Protein AF-A0A3N1XEN4-F1 (afdb_monomer)

Radius of gyration: 15.35 Å; Cα contacts (8 Å, |Δi|>4): 7; chains: 1; bounding box: 32×30×33 Å

Structure (mmCIF, N/CA/C/O backbone):
data_AF-A0A3N1XEN4-F1
#
_entry.id   AF-A0A3N1XEN4-F1
#
loop_
_atom_site.group_PDB
_atom_site.id
_atom_site.type_symbol
_atom_site.label_atom_id
_atom_site.label_alt_id
_atom_site.label_comp_id
_atom_site.label_asym_id
_atom_site.label_entity_id
_atom_site.label_seq_id
_atom_site.pdbx_PDB_ins_code
_atom_site.Cartn_x
_atom_site.Cartn_y
_atom_site.Cartn_z
_atom_site.occupancy
_atom_site.B_iso_or_equiv
_atom_site.auth_seq_id
_atom_site.auth_comp_id
_atom_site.auth_asym_id
_atom_site.auth_atom_id
_atom_site.pdbx_PDB_model_num
ATOM 1 N N . MET A 1 1 ? 22.617 1.341 -17.584 1.00 55.53 1 MET A N 1
ATOM 2 C CA . MET A 1 1 ? 21.255 1.166 -17.043 1.00 55.53 1 MET A CA 1
ATOM 3 C C . MET A 1 1 ? 21.418 0.681 -15.616 1.00 55.53 1 MET A C 1
ATOM 5 O O . MET A 1 1 ? 21.736 -0.474 -15.417 1.00 55.53 1 MET A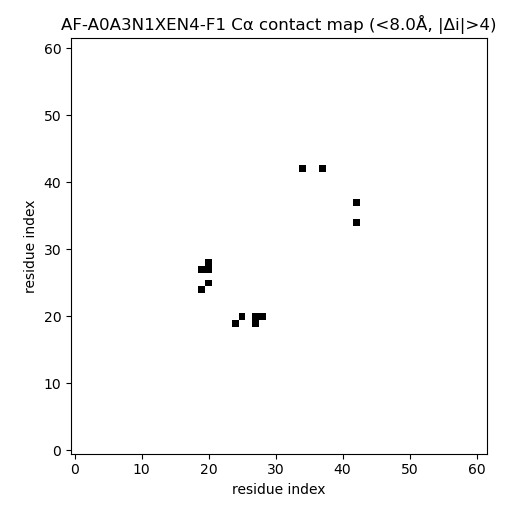 O 1
ATOM 9 N N . G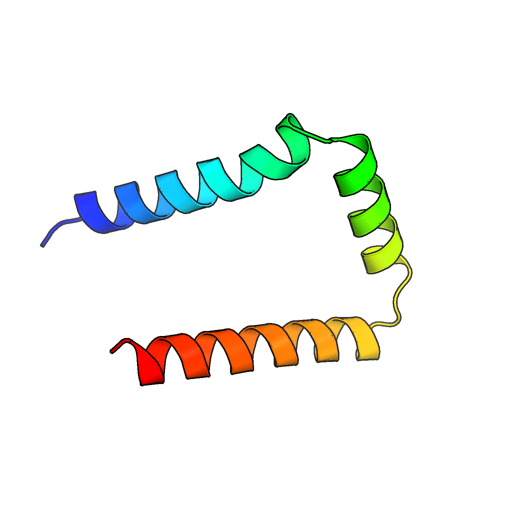LY A 1 2 ? 21.430 1.492 -14.577 1.00 67.56 2 GLY A N 1
ATOM 10 C CA . GLY A 1 2 ? 20.918 2.837 -14.395 1.00 67.56 2 GLY A CA 1
ATOM 11 C C . GLY A 1 2 ? 20.219 2.780 -13.043 1.00 67.56 2 GLY A C 1
ATOM 12 O O . GLY A 1 2 ? 19.040 2.448 -12.978 1.00 67.56 2 GLY A O 1
ATOM 13 N N . TRP A 1 3 ? 20.974 2.949 -11.954 1.00 83.00 3 TRP A N 1
ATOM 14 C CA . TRP A 1 3 ? 20.445 2.915 -10.583 1.00 83.00 3 TRP A CA 1
ATOM 15 C C . TRP A 1 3 ? 19.266 3.891 -10.392 1.00 83.00 3 TRP A C 1
ATOM 17 O O . TRP A 1 3 ? 18.421 3.684 -9.526 1.00 83.00 3 TRP A O 1
ATOM 27 N N . ASP A 1 4 ? 19.171 4.897 -11.262 1.00 89.06 4 ASP A N 1
ATOM 28 C CA . ASP A 1 4 ? 18.050 5.813 -11.462 1.00 89.06 4 ASP A CA 1
ATOM 29 C C . ASP A 1 4 ? 16.693 5.120 -11.671 1.00 89.06 4 ASP A C 1
ATOM 31 O O . ASP A 1 4 ? 15.722 5.517 -11.031 1.00 89.06 4 ASP A O 1
ATOM 35 N N . VAL A 1 5 ? 16.606 4.060 -12.482 1.00 89.88 5 VAL A N 1
ATOM 36 C CA . VAL A 1 5 ? 15.330 3.362 -12.740 1.00 89.88 5 VAL A CA 1
ATOM 37 C C . VAL A 1 5 ? 14.837 2.634 -11.488 1.00 89.88 5 VAL A C 1
ATOM 39 O O . VAL A 1 5 ? 13.650 2.668 -11.170 1.00 89.88 5 VAL A O 1
ATOM 42 N N . TRP A 1 6 ? 15.755 2.022 -10.736 1.00 90.06 6 TRP A N 1
ATOM 43 C CA . TRP A 1 6 ? 15.435 1.353 -9.474 1.00 90.06 6 TRP A CA 1
ATOM 44 C C . TRP A 1 6 ? 14.981 2.347 -8.403 1.00 90.06 6 TRP A C 1
ATOM 46 O O . TRP A 1 6 ? 13.987 2.102 -7.721 1.00 90.06 6 TRP A O 1
ATOM 56 N N . LEU A 1 7 ? 15.670 3.487 -8.286 1.00 92.44 7 LEU A N 1
ATOM 57 C CA . LEU A 1 7 ? 15.291 4.557 -7.360 1.00 92.44 7 LEU A CA 1
ATOM 58 C C . LEU A 1 7 ? 13.946 5.190 -7.735 1.00 92.44 7 LEU A C 1
ATOM 60 O O . LEU A 1 7 ? 13.138 5.465 -6.849 1.00 92.44 7 LEU A O 1
ATOM 64 N N . LEU A 1 8 ? 13.674 5.376 -9.028 1.00 93.69 8 LEU A N 1
ATOM 65 C CA . LEU A 1 8 ? 12.388 5.877 -9.508 1.00 93.69 8 LEU A CA 1
ATOM 66 C C . LEU A 1 8 ? 11.253 4.887 -9.214 1.00 93.69 8 LEU A C 1
ATOM 68 O O . LEU A 1 8 ? 10.207 5.295 -8.710 1.00 93.69 8 LEU A O 1
ATOM 72 N N . GLY A 1 9 ? 11.469 3.594 -9.473 1.00 92.38 9 GLY A N 1
ATOM 73 C CA . GLY A 1 9 ? 10.509 2.538 -9.145 1.00 92.38 9 GLY A CA 1
ATOM 74 C C . GLY A 1 9 ? 10.209 2.477 -7.646 1.00 92.38 9 GLY A C 1
ATOM 75 O O . GLY A 1 9 ? 9.044 2.442 -7.252 1.00 92.38 9 GLY A O 1
ATOM 76 N N . LEU A 1 10 ? 11.242 2.565 -6.801 1.00 92.81 10 LEU A N 1
ATOM 77 C CA . LEU A 1 10 ? 11.079 2.649 -5.348 1.00 92.81 10 LEU A CA 1
ATOM 78 C C . LEU A 1 10 ? 10.288 3.900 -4.934 1.00 92.81 10 LEU A C 1
ATOM 80 O O . LEU A 1 10 ? 9.380 3.806 -4.111 1.00 92.81 10 LEU A O 1
ATOM 84 N N . GLY A 1 11 ? 10.595 5.059 -5.523 1.00 94.12 11 GLY A N 1
ATOM 85 C CA . GLY A 1 11 ? 9.861 6.301 -5.279 1.00 94.12 11 GLY A CA 1
ATOM 86 C C . GLY A 1 11 ? 8.381 6.186 -5.647 1.00 94.12 11 GLY A C 1
ATOM 87 O O . GLY A 1 11 ? 7.525 6.608 -4.873 1.00 94.12 11 GLY A O 1
ATOM 88 N N . MET A 1 12 ? 8.063 5.555 -6.780 1.00 93.62 12 MET A N 1
ATOM 89 C CA . MET A 1 12 ? 6.677 5.297 -7.180 1.00 93.62 12 MET A CA 1
ATOM 90 C C . MET A 1 12 ? 5.944 4.385 -6.194 1.00 93.62 12 MET A C 1
ATOM 92 O O . MET A 1 12 ? 4.820 4.707 -5.809 1.00 93.62 12 MET A O 1
ATOM 96 N N . VAL A 1 13 ? 6.572 3.294 -5.743 1.00 92.75 13 VAL A N 1
ATOM 97 C CA . VAL A 1 13 ? 5.981 2.403 -4.729 1.00 92.75 13 VAL A CA 1
ATOM 98 C C . VAL A 1 13 ? 5.721 3.162 -3.427 1.00 92.75 13 VAL A C 1
ATOM 100 O O . VAL A 1 13 ? 4.629 3.056 -2.884 1.00 92.75 13 VAL A O 1
ATOM 103 N N . LEU A 1 14 ? 6.662 3.992 -2.963 1.00 92.50 14 LEU A N 1
ATOM 104 C CA . LEU A 1 14 ? 6.489 4.795 -1.746 1.00 92.50 14 LEU A CA 1
ATOM 105 C C . LEU A 1 14 ? 5.355 5.820 -1.865 1.00 92.50 14 LEU A C 1
ATOM 107 O O . LEU A 1 14 ? 4.587 5.995 -0.920 1.00 92.50 14 LEU A O 1
ATOM 111 N N . VAL A 1 15 ? 5.229 6.489 -3.015 1.00 94.12 15 VAL A N 1
ATOM 112 C CA . VAL A 1 15 ? 4.125 7.427 -3.262 1.00 94.12 15 VAL A CA 1
ATOM 113 C C . VAL A 1 15 ? 2.788 6.690 -3.257 1.00 94.12 15 VAL A C 1
ATOM 115 O O . VAL A 1 15 ? 1.858 7.154 -2.604 1.00 94.12 15 VAL A O 1
ATOM 118 N N . LEU A 1 16 ? 2.684 5.544 -3.937 1.00 90.38 16 LEU A N 1
ATOM 119 C CA . LEU A 1 16 ? 1.448 4.756 -3.993 1.00 90.38 16 LEU A CA 1
ATOM 120 C C . LEU A 1 16 ? 1.063 4.176 -2.624 1.00 90.38 16 LEU A C 1
ATOM 122 O O . LEU A 1 16 ? -0.090 4.310 -2.215 1.00 90.38 16 LEU A O 1
ATOM 126 N N . GLU A 1 17 ? 2.022 3.607 -1.891 1.00 89.50 17 GLU A N 1
ATOM 127 C CA . GLU A 1 17 ? 1.822 3.095 -0.526 1.00 89.50 17 GLU A CA 1
ATOM 128 C C . GLU A 1 17 ? 1.431 4.210 0.456 1.00 89.50 17 GLU A C 1
ATOM 130 O O . GLU A 1 17 ? 0.606 4.000 1.342 1.00 89.50 17 GLU A O 1
ATOM 135 N N . GLY A 1 18 ? 1.968 5.423 0.289 1.00 89.38 18 GLY A N 1
ATOM 136 C CA . GLY A 1 18 ? 1.611 6.590 1.101 1.00 89.38 18 GLY A CA 1
ATOM 137 C C . GLY A 1 18 ? 0.288 7.256 0.706 1.00 89.38 18 GLY A C 1
ATOM 138 O O . GLY A 1 18 ? -0.331 7.933 1.530 1.00 89.38 18 GLY A O 1
ATOM 139 N N . LEU A 1 19 ? -0.180 7.063 -0.529 1.00 93.12 19 LEU A N 1
ATOM 140 C CA . LEU A 1 19 ? -1.363 7.745 -1.057 1.00 93.12 19 LEU A CA 1
ATOM 141 C C . LEU A 1 19 ? -2.655 7.283 -0.370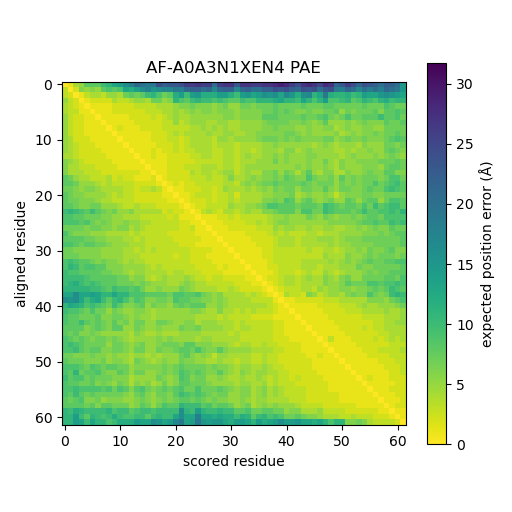 1.00 93.12 19 LEU A C 1
ATOM 143 O O . LEU A 1 19 ? -3.471 8.115 0.025 1.00 93.12 19 LEU A O 1
ATOM 147 N N . LEU A 1 20 ? -2.835 5.970 -0.198 1.00 86.69 20 LEU A N 1
ATOM 148 C CA . LEU A 1 20 ? -4.000 5.382 0.479 1.00 86.69 20 LEU A CA 1
ATOM 149 C C . LEU A 1 20 ? -4.173 5.869 1.933 1.00 86.69 20 LEU A C 1
ATOM 151 O O . LEU A 1 20 ? -5.256 6.373 2.254 1.00 86.69 20 LEU A O 1
ATOM 155 N N . PRO A 1 21 ? -3.154 5.789 2.815 1.00 88.44 21 PRO A N 1
ATOM 156 C CA . PRO A 1 21 ? -3.263 6.299 4.179 1.00 88.44 21 PRO A CA 1
ATOM 157 C C . PRO A 1 21 ? -3.405 7.825 4.237 1.00 88.44 21 PRO A C 1
ATOM 159 O O . PRO A 1 21 ? -4.005 8.324 5.188 1.00 88.44 21 PRO A O 1
ATOM 162 N N . PHE A 1 22 ? -2.897 8.567 3.245 1.00 92.06 22 PHE A N 1
ATOM 163 C CA . PHE A 1 22 ? -3.041 10.025 3.185 1.00 92.06 22 PHE A CA 1
ATOM 164 C C . PHE A 1 22 ? -4.453 10.466 2.768 1.00 92.06 22 PHE A C 1
ATOM 166 O O . PHE A 1 22 ? -5.028 11.352 3.398 1.00 92.06 22 PHE A O 1
ATOM 173 N N . LEU A 1 23 ? -5.031 9.842 1.735 1.00 92.62 23 LEU A N 1
ATOM 174 C CA . LEU A 1 23 ? -6.366 10.188 1.233 1.00 92.62 23 LEU A CA 1
ATOM 175 C C . LEU A 1 23 ? -7.490 9.712 2.160 1.00 92.62 23 LEU A C 1
ATOM 177 O O . LEU A 1 23 ? -8.482 10.418 2.335 1.00 92.62 23 LEU A O 1
ATOM 181 N N . SER A 1 24 ? -7.368 8.509 2.731 1.00 90.88 24 SER A N 1
ATOM 182 C CA . SER A 1 24 ? -8.406 7.938 3.595 1.00 90.88 24 SER A CA 1
ATOM 183 C C . SER A 1 24 ? -7.808 7.114 4.742 1.00 90.88 24 SER A C 1
ATOM 185 O O . SER A 1 24 ? -7.823 5.878 4.721 1.00 90.88 24 SER A O 1
ATOM 187 N N . PRO A 1 25 ? -7.304 7.782 5.796 1.00 89.12 25 PRO A N 1
ATOM 188 C CA . PRO A 1 25 ? -6.675 7.102 6.928 1.00 89.12 25 PRO A CA 1
ATOM 189 C C . PRO A 1 25 ? -7.642 6.183 7.691 1.00 89.12 25 PRO A C 1
ATOM 191 O O . PRO A 1 25 ? -7.219 5.165 8.240 1.00 89.12 25 PRO A O 1
ATOM 194 N N . SER A 1 26 ? -8.938 6.513 7.730 1.00 92.00 26 SER A N 1
ATOM 195 C CA . SER A 1 26 ? -9.967 5.698 8.389 1.00 92.00 26 SER A CA 1
ATOM 196 C C . SER A 1 26 ? -10.233 4.391 7.641 1.00 92.00 26 SER A C 1
ATOM 198 O O . SER A 1 26 ? -10.170 3.326 8.256 1.00 92.00 26 SER A O 1
ATOM 200 N N . ALA A 1 27 ? -10.453 4.453 6.323 1.00 89.50 27 ALA A N 1
ATOM 201 C CA . 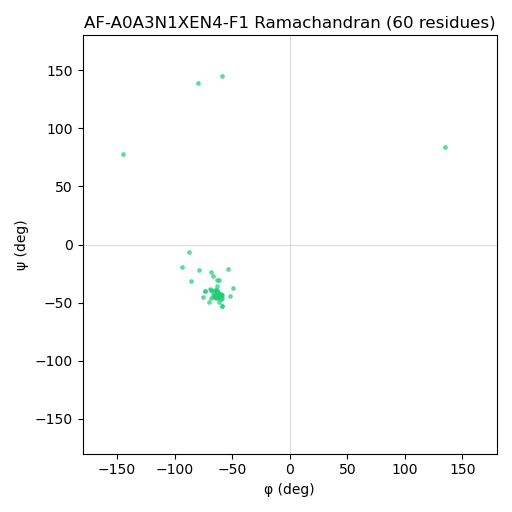ALA A 1 27 ? -10.677 3.267 5.496 1.00 89.50 27 ALA A CA 1
ATOM 202 C C . ALA A 1 27 ? -9.441 2.356 5.466 1.00 89.50 27 ALA A 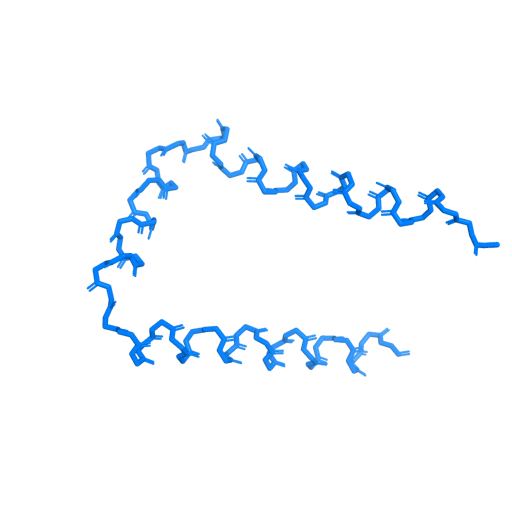C 1
ATOM 204 O O . ALA A 1 27 ? -9.562 1.131 5.555 1.00 89.50 27 ALA A O 1
ATOM 205 N N . TRP A 1 28 ? -8.243 2.950 5.409 1.00 91.44 28 TRP A N 1
ATOM 206 C CA . TRP A 1 28 ? -6.990 2.203 5.496 1.00 91.44 28 TRP A CA 1
ATOM 207 C C . TRP A 1 28 ? -6.855 1.468 6.832 1.00 91.44 28 TRP A C 1
ATOM 209 O O . TRP A 1 28 ? -6.616 0.260 6.854 1.00 91.44 28 TRP A O 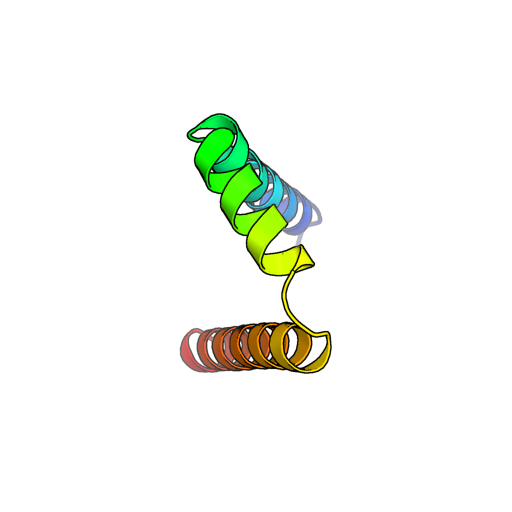1
ATOM 219 N N . ARG A 1 29 ? -7.080 2.165 7.956 1.00 90.44 29 ARG A N 1
ATOM 220 C CA . ARG A 1 29 ? -7.027 1.561 9.295 1.00 90.44 29 ARG A CA 1
ATOM 221 C C . ARG A 1 29 ? -8.030 0.418 9.444 1.00 90.44 29 ARG A C 1
ATOM 223 O O . ARG A 1 29 ? -7.683 -0.616 10.008 1.00 90.44 29 ARG A O 1
ATOM 230 N N . GLU A 1 30 ? -9.255 0.592 8.956 1.00 93.25 30 GLU A N 1
ATOM 231 C CA . GLU A 1 30 ? -10.286 -0.444 9.032 1.00 93.25 30 GLU A CA 1
ATOM 232 C C . GLU A 1 30 ? -9.916 -1.677 8.197 1.00 93.25 30 GLU A C 1
ATOM 234 O O . GLU A 1 30 ? -10.034 -2.805 8.675 1.00 93.25 30 GLU A O 1
ATOM 239 N N . THR A 1 31 ? -9.396 -1.473 6.985 1.00 89.81 31 THR A N 1
ATOM 240 C CA . THR A 1 31 ? -8.901 -2.564 6.131 1.00 89.81 31 THR A CA 1
ATOM 241 C C . THR A 1 31 ? -7.777 -3.329 6.824 1.00 89.81 31 THR A C 1
ATOM 243 O O . THR A 1 31 ? -7.796 -4.558 6.855 1.00 89.81 31 THR A O 1
ATOM 246 N N . MET A 1 32 ? -6.843 -2.614 7.452 1.00 89.56 32 MET A N 1
ATOM 247 C CA . MET A 1 32 ? -5.715 -3.235 8.139 1.00 89.56 32 MET A CA 1
ATOM 248 C C . MET A 1 32 ? -6.138 -3.997 9.400 1.00 89.56 32 MET A C 1
ATOM 250 O O . MET A 1 3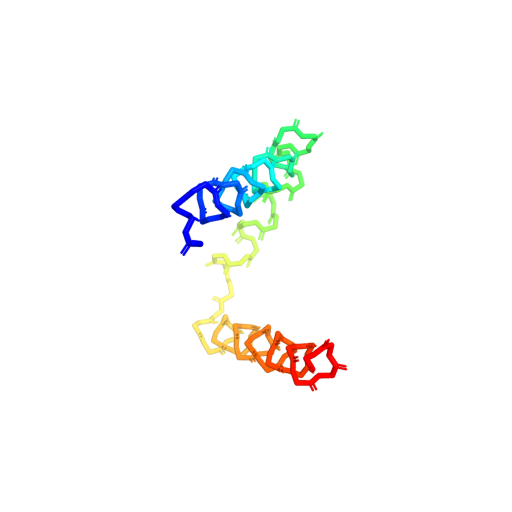2 ? -5.669 -5.107 9.635 1.00 89.56 32 MET A O 1
ATOM 254 N N . LEU A 1 33 ? -7.098 -3.471 10.165 1.00 92.81 33 LEU A N 1
ATOM 255 C CA . LEU A 1 33 ? -7.702 -4.190 11.292 1.00 92.81 33 LEU A CA 1
ATOM 256 C C . LEU A 1 33 ? -8.414 -5.469 10.843 1.00 92.81 33 LEU A C 1
ATOM 258 O O . LEU A 1 33 ? -8.260 -6.504 11.486 1.00 92.81 33 LEU A O 1
ATOM 262 N N . ARG A 1 34 ? -9.156 -5.418 9.732 1.00 89.75 34 ARG A N 1
ATOM 263 C CA . ARG A 1 34 ? -9.799 -6.607 9.153 1.00 89.75 34 ARG A CA 1
ATOM 264 C C . ARG A 1 34 ? -8.761 -7.643 8.730 1.00 89.75 34 ARG A C 1
ATOM 266 O O . ARG A 1 34 ? -8.957 -8.816 9.018 1.00 89.75 34 ARG A O 1
ATOM 273 N N . LEU A 1 35 ? -7.650 -7.219 8.122 1.00 88.75 35 LEU A N 1
ATOM 274 C CA . LEU A 1 35 ? -6.539 -8.107 7.761 1.00 88.75 35 LEU A CA 1
ATOM 275 C C . LEU A 1 35 ? -5.896 -8.758 8.994 1.00 88.75 35 LEU A C 1
ATOM 277 O O . LEU A 1 35 ? -5.638 -9.956 8.973 1.00 88.75 35 LEU A O 1
ATOM 281 N N . CYS A 1 36 ? -5.700 -8.010 10.083 1.00 88.62 36 CYS A N 1
ATOM 282 C CA . CYS A 1 36 ? -5.174 -8.549 11.342 1.00 88.62 36 CYS A CA 1
ATOM 283 C C . CYS A 1 36 ? -6.137 -9.509 12.060 1.00 88.62 36 CYS A C 1
ATOM 285 O O . CYS A 1 36 ? -5.693 -10.310 12.874 1.00 88.62 36 CYS A O 1
ATOM 287 N N . GLN A 1 37 ? -7.444 -9.416 11.800 1.00 91.94 37 GLN A N 1
ATOM 288 C CA . GLN A 1 37 ? -8.454 -10.321 12.361 1.00 91.94 37 GLN A CA 1
ATOM 289 C C . GLN A 1 37 ? -8.665 -11.587 11.516 1.00 91.94 37 GLN A C 1
ATOM 291 O O . GLN A 1 37 ? -9.426 -12.464 11.917 1.00 91.94 37 GLN A O 1
ATOM 296 N N . MET A 1 38 ? -8.044 -11.685 10.337 1.00 90.44 38 MET A N 1
ATOM 297 C CA . MET A 1 38 ? -8.134 -12.874 9.491 1.00 90.44 38 MET A CA 1
ATOM 298 C C . MET A 1 38 ? -7.187 -13.960 9.994 1.00 90.44 38 MET A C 1
ATOM 300 O O . MET A 1 38 ? -6.036 -13.685 10.317 1.00 90.44 38 MET A O 1
ATOM 304 N N . ASP A 1 39 ? -7.653 -15.208 9.977 1.00 90.12 39 ASP A N 1
ATOM 305 C CA . ASP A 1 39 ? -6.805 -16.360 10.281 1.00 90.12 39 ASP A CA 1
ATOM 306 C C . ASP A 1 39 ? -5.609 -16.437 9.318 1.00 90.12 39 ASP A C 1
ATOM 308 O O . ASP A 1 39 ? -5.746 -16.182 8.112 1.00 90.12 39 ASP A O 1
ATOM 312 N N . ASP A 1 40 ? -4.460 -16.893 9.823 1.00 90.06 40 ASP A N 1
ATOM 313 C CA . ASP A 1 40 ? -3.204 -17.023 9.070 1.00 90.06 40 ASP A CA 1
ATOM 314 C C . ASP A 1 40 ? -3.377 -17.745 7.725 1.00 90.06 40 ASP A C 1
ATOM 316 O O . ASP A 1 40 ? -2.772 -17.374 6.717 1.00 90.06 40 ASP A O 1
ATOM 320 N N . ALA A 1 41 ? -4.238 -18.766 7.675 1.00 90.19 41 ALA A N 1
ATOM 321 C CA . ALA A 1 41 ? -4.532 -19.507 6.450 1.00 90.19 41 ALA A CA 1
ATOM 322 C C . ALA A 1 41 ? -5.166 -18.616 5.369 1.00 90.19 41 ALA A C 1
ATOM 324 O O . ALA A 1 41 ? -4.797 -18.697 4.194 1.00 90.19 41 ALA A O 1
ATOM 325 N N . ARG A 1 42 ? -6.092 -17.733 5.759 1.00 88.94 42 ARG A N 1
ATOM 326 C CA . ARG A 1 42 ? -6.779 -16.832 4.831 1.00 88.94 42 ARG A CA 1
ATOM 327 C C . ARG A 1 42 ? -5.852 -15.713 4.376 1.00 88.94 42 ARG A C 1
ATOM 329 O O . ARG A 1 42 ? -5.836 -15.406 3.186 1.00 88.94 42 ARG A O 1
ATOM 336 N N . LEU A 1 43 ? -5.043 -15.163 5.282 1.00 91.12 43 LEU A N 1
ATOM 337 C CA . LEU A 1 43 ? -4.037 -14.158 4.937 1.00 91.12 43 LEU A CA 1
ATOM 338 C C . LEU A 1 43 ? -3.027 -14.711 3.917 1.00 91.12 43 LEU A C 1
ATOM 340 O O . LEU A 1 43 ? -2.742 -14.064 2.907 1.00 91.12 43 LEU A O 1
ATOM 344 N N . ARG A 1 44 ? -2.564 -15.953 4.114 1.00 91.69 44 ARG A N 1
ATOM 345 C CA . ARG A 1 44 ? -1.687 -16.652 3.158 1.00 91.69 44 ARG A CA 1
ATOM 346 C C . ARG A 1 44 ? -2.356 -16.888 1.810 1.00 91.69 44 ARG A C 1
ATOM 348 O O . ARG A 1 44 ? -1.695 -16.738 0.789 1.00 91.69 44 ARG A O 1
ATOM 355 N N . MET A 1 45 ? -3.644 -17.229 1.787 1.00 93.06 45 MET A N 1
ATOM 356 C CA . MET A 1 45 ? -4.404 -17.392 0.544 1.00 93.06 45 MET A CA 1
ATOM 357 C C . MET A 1 45 ? -4.548 -16.078 -0.229 1.00 93.06 45 MET A C 1
ATOM 359 O O . MET A 1 45 ? -4.373 -16.073 -1.445 1.00 93.06 45 MET A O 1
ATOM 363 N N . VAL A 1 46 ? -4.827 -14.968 0.461 1.00 91.75 46 VAL A N 1
ATOM 364 C CA . VAL A 1 46 ? -4.887 -13.634 -0.160 1.00 91.75 46 VAL A CA 1
ATOM 365 C C . VAL A 1 46 ? -3.524 -13.255 -0.739 1.00 91.75 46 VAL A C 1
ATOM 367 O O . VAL A 1 46 ? -3.452 -12.823 -1.889 1.00 91.75 46 VAL A O 1
ATOM 370 N N . GLY A 1 47 ? -2.442 -13.492 0.009 1.00 90.69 47 GLY A N 1
ATOM 371 C CA . GLY A 1 47 ? -1.077 -13.279 -0.477 1.00 90.69 47 GLY A CA 1
ATOM 372 C C . GLY A 1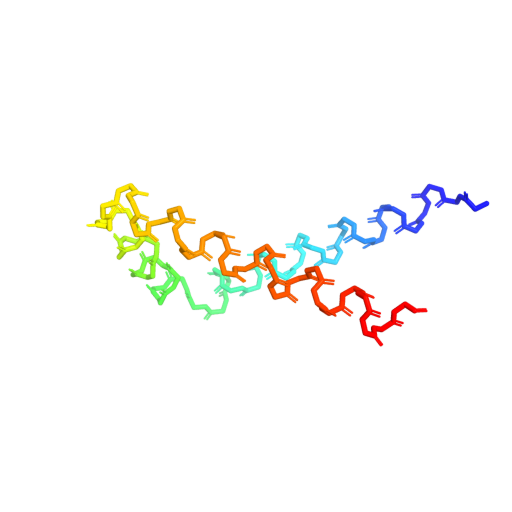 47 ? -0.711 -14.174 -1.668 1.00 90.69 47 GLY A C 1
ATOM 373 O O . GLY A 1 47 ? -0.107 -13.709 -2.626 1.00 90.69 47 GLY A O 1
ATOM 374 N N . LEU A 1 48 ? -1.113 -15.449 -1.660 1.00 94.50 48 LEU A N 1
ATOM 375 C CA . LEU A 1 48 ? -0.949 -16.352 -2.808 1.00 94.50 48 LEU A CA 1
ATOM 376 C C . LEU A 1 48 ? -1.715 -15.854 -4.033 1.00 94.50 48 LEU A C 1
ATOM 378 O O . LEU A 1 48 ? -1.162 -15.840 -5.130 1.00 94.50 48 LEU A O 1
ATOM 382 N N . GLY A 1 49 ? -2.957 -15.406 -3.846 1.00 94.62 49 GLY A N 1
ATOM 383 C CA . GLY A 1 49 ? -3.760 -14.815 -4.911 1.00 94.62 49 GLY A CA 1
ATOM 384 C C . GLY A 1 49 ? -3.087 -13.588 -5.527 1.00 94.62 49 GLY A C 1
ATOM 385 O O . GLY A 1 49 ? -3.000 -13.504 -6.751 1.00 94.62 49 GLY A O 1
ATOM 386 N N . SER A 1 50 ? -2.555 -12.676 -4.704 1.00 92.75 50 SER A N 1
ATOM 387 C CA . SER A 1 50 ? -1.855 -11.485 -5.204 1.00 92.75 50 SER A CA 1
ATOM 388 C C . SER A 1 50 ? -0.544 -11.833 -5.912 1.00 92.75 50 SER A C 1
ATOM 390 O O . SER A 1 50 ? -0.265 -11.276 -6.972 1.00 92.75 50 SER A O 1
ATOM 392 N N . MET A 1 51 ? 0.221 -12.797 -5.392 1.00 94.88 51 MET A N 1
ATOM 393 C CA . MET A 1 51 ? 1.443 -13.287 -6.034 1.00 94.88 51 MET A CA 1
ATOM 394 C C . MET A 1 51 ? 1.157 -13.916 -7.400 1.00 94.88 51 MET A C 1
ATOM 396 O O . MET A 1 51 ? 1.836 -13.592 -8.371 1.00 94.88 51 MET A O 1
ATOM 400 N N . VAL A 1 52 ? 0.139 -14.778 -7.502 1.00 97.19 52 VAL A N 1
ATOM 401 C CA . VAL A 1 52 ? -0.252 -15.404 -8.776 1.00 97.19 52 VAL A CA 1
ATOM 402 C C . VAL A 1 52 ? -0.770 -14.358 -9.758 1.0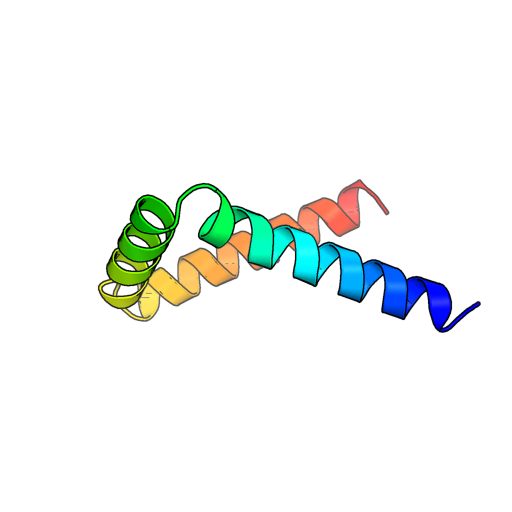0 97.19 52 VAL A C 1
ATOM 404 O O . VAL A 1 52 ? -0.361 -14.365 -10.915 1.00 97.19 52 VAL A O 1
ATOM 407 N N . ALA A 1 53 ? -1.619 -13.429 -9.315 1.00 96.00 53 ALA A N 1
ATOM 408 C CA . ALA A 1 53 ? -2.102 -12.342 -10.163 1.00 96.00 53 ALA A CA 1
ATOM 409 C C . ALA A 1 53 ? -0.952 -11.459 -10.676 1.00 96.00 53 ALA A C 1
ATOM 411 O O . ALA A 1 53 ? -0.912 -11.138 -11.862 1.00 96.00 53 ALA A O 1
ATOM 412 N N . GLY A 1 54 ? 0.008 -11.117 -9.811 1.00 90.88 54 GLY A N 1
ATOM 413 C CA . GLY A 1 54 ? 1.211 -10.374 -10.186 1.00 90.88 54 GLY A CA 1
ATOM 414 C C . GLY A 1 54 ? 2.076 -11.137 -11.189 1.00 90.88 54 GLY A C 1
ATOM 415 O O . GLY A 1 54 ? 2.504 -10.563 -12.186 1.00 90.88 54 GLY A O 1
ATOM 416 N N . LEU A 1 55 ? 2.273 -12.440 -10.978 1.00 95.62 55 LEU A N 1
ATOM 417 C CA . LEU A 1 55 ? 3.007 -13.296 -11.909 1.00 95.62 55 LEU A CA 1
ATOM 418 C C . LEU A 1 55 ? 2.320 -13.364 -13.278 1.00 95.62 55 LEU A C 1
ATOM 420 O O . LEU A 1 55 ? 2.991 -13.239 -14.297 1.00 95.62 55 LEU A O 1
ATOM 424 N N . LEU A 1 56 ? 0.995 -13.520 -13.307 1.00 96.50 56 LEU A N 1
ATOM 425 C CA . LEU A 1 56 ? 0.218 -13.516 -14.547 1.00 96.50 56 LEU A CA 1
ATOM 426 C C . LEU A 1 56 ? 0.323 -12.174 -15.275 1.00 96.50 56 LEU A C 1
ATOM 428 O O . LEU A 1 56 ? 0.513 -12.166 -16.486 1.00 96.50 56 LEU A O 1
ATOM 432 N N . LEU A 1 57 ? 0.244 -11.052 -14.552 1.00 94.25 57 LEU A N 1
ATOM 433 C CA . LEU A 1 57 ? 0.443 -9.717 -15.120 1.00 94.25 57 LEU A CA 1
ATOM 434 C C . LEU A 1 57 ? 1.830 -9.570 -15.741 1.00 94.25 57 LEU A C 1
ATOM 436 O O . LEU A 1 57 ? 1.927 -9.100 -16.868 1.00 94.25 57 LEU A O 1
ATOM 440 N N . ILE A 1 58 ? 2.878 -9.996 -15.028 1.00 94.00 58 ILE A N 1
ATOM 441 C CA . ILE A 1 58 ? 4.252 -9.964 -15.539 1.00 94.00 58 ILE A CA 1
ATOM 442 C C . ILE A 1 58 ? 4.335 -10.793 -16.816 1.00 94.00 58 ILE A C 1
ATOM 444 O O . ILE A 1 58 ? 4.735 -10.245 -17.827 1.00 94.00 58 ILE A O 1
ATOM 448 N N . VAL A 1 59 ? 3.885 -12.051 -16.798 1.00 95.50 59 VAL A N 1
ATOM 449 C CA . VAL A 1 59 ? 3.936 -12.951 -17.965 1.00 95.50 59 VAL A CA 1
ATOM 450 C C . VAL A 1 59 ? 3.124 -12.425 -19.155 1.00 95.50 59 VAL A C 1
ATOM 452 O O . VAL A 1 59 ? 3.472 -12.713 -20.293 1.00 95.50 59 VAL A O 1
ATOM 455 N N . PHE A 1 60 ? 2.037 -11.685 -18.918 1.00 95.50 60 PHE A N 1
ATOM 456 C CA . PHE A 1 60 ? 1.182 -11.162 -19.987 1.00 95.50 60 PHE A CA 1
ATOM 457 C C . PHE A 1 60 ? 1.672 -9.824 -20.569 1.00 95.50 60 PHE A C 1
ATOM 459 O O . PHE A 1 60 ? 1.412 -9.540 -21.735 1.00 95.50 60 PHE A O 1
ATOM 466 N N . LEU A 1 61 ? 2.326 -8.981 -19.760 1.00 88.75 61 LEU A N 1
ATOM 467 C CA . LEU A 1 61 ? 2.855 -7.668 -20.170 1.00 88.75 61 LEU A CA 1
ATOM 468 C C . LEU A 1 61 ? 4.322 -7.709 -20.623 1.00 88.75 61 LEU A C 1
ATOM 470 O O . LEU A 1 61 ? 4.765 -6.755 -21.263 1.00 88.75 61 LEU A O 1
ATOM 474 N N . SER A 1 62 ? 5.065 -8.756 -20.249 1.00 79.62 62 SER A N 1
ATOM 475 C CA . SER A 1 62 ? 6.442 -9.025 -20.688 1.00 79.62 62 SER A CA 1
ATOM 476 C C . SER A 1 62 ? 6.483 -9.641 -22.076 1.00 79.62 62 SER A C 1
ATOM 478 O O . SER A 1 62 ? 7.341 -9.208 -22.873 1.00 79.62 62 SER A O 1
#

Foldseek 3Di:
DPVPVVVVVVVVVVCVVVVCCVVCVPVVVVVVVVLVPDDPVVNVVVVVVVVVVVVVVVVVVD

Secondary structure (DSSP, 8-state):
--HHHHHHHHHHHHHHHHHHHHH-HHHHHHHHHHHHTS-HHHHHHHHHHHHHHHHHHHHHH-

Mean predicted aligned error: 5.44 Å

pLDDT: mean 90.52, std 6.15, range [55.53, 97.19]

Solvent-accessible surface area (backbone atoms only — not comparable to full-atom values): 3564 Å² total; per-residue (Å²): 141,57,72,63,58,57,53,49,51,51,49,51,51,51,51,57,67,48,43,52,51,68,77,37,48,66,63,43,50,51,52,51,52,54,57,72,71,45,54,71,70,57,52,49,49,54,51,49,51,52,51,51,53,52,50,50,50,48,70,73,74,105

Sequence (62 aa):
MGWDVWLLGLGMVLVLEGLLPFLSPSAWRETMLRLCQMDDARLRMVGLGSMVAGLLLIVFLS